Protein AF-A0A1E3PNQ8-F1 (afdb_monomer_lite)

pLDDT: mean 92.6, std 6.53, range [61.69, 98.62]

Radius of gyration: 17.76 Å; chains: 1; bounding box: 34×23×54 Å

Foldseek 3Di:
DDVVVQVVQWAFDDWPDADPVQQKTWTWTDGPRDIDIDIDGDDDDDPVDVVCVVCCVPPQWPDKDWPDDDDPDTDIDTDGDADPPPRD

Secondary structure (DSSP, 8-state):
--HHHHHHT-EEEEEEEEETTTTEEEEEEEETTEEEEEEEEPPPP--S-HHHHHHIIIIIEEEEEEEEEETTEEEEEEEEP-BTTTB-

Structure (mmCIF, N/CA/C/O backbone):
data_AF-A0A1E3PNQ8-F1
#
_entry.id   AF-A0A1E3PNQ8-F1
#
loop_
_atom_site.group_PDB
_atom_site.id
_atom_site.type_symbol
_atom_site.label_atom_id
_atom_site.label_alt_id
_atom_site.label_comp_id
_atom_site.label_asym_id
_atom_site.label_entity_id
_atom_site.label_seq_id
_atom_site.pdbx_PDB_ins_code
_atom_site.Cartn_x
_atom_site.Cartn_y
_atom_site.Cartn_z
_atom_site.occupancy
_atom_site.B_iso_or_equiv
_atom_site.auth_seq_id
_atom_site.auth_comp_id
_atom_site.auth_asym_id
_atom_site.auth_atom_id
_atom_site.pdbx_PDB_model_num
ATOM 1 N N . MET A 1 1 ? 5.450 -9.966 25.482 1.00 61.69 1 MET A N 1
ATOM 2 C CA . MET A 1 1 ? 4.558 -9.131 24.669 1.00 61.69 1 MET A CA 1
ATOM 3 C C . MET A 1 1 ? 5.403 -7.991 24.160 1.00 61.69 1 MET A C 1
ATOM 5 O O . MET A 1 1 ? 5.903 -7.214 24.972 1.00 61.69 1 MET A O 1
ATOM 9 N N . THR A 1 2 ? 5.725 -8.024 22.874 1.00 83.19 2 THR A N 1
ATOM 10 C CA . THR A 1 2 ? 6.541 -7.000 22.218 1.00 83.19 2 THR A CA 1
ATOM 11 C C . THR A 1 2 ? 5.633 -6.005 21.493 1.00 83.19 2 THR A C 1
ATOM 13 O O . THR A 1 2 ? 4.433 -6.235 21.369 1.00 83.19 2 THR A O 1
ATOM 16 N N . ARG A 1 3 ? 6.180 -4.880 21.021 1.00 86.06 3 ARG A N 1
ATOM 17 C CA . ARG A 1 3 ? 5.380 -3.882 20.286 1.00 86.06 3 ARG A CA 1
ATOM 18 C C . ARG A 1 3 ? 4.866 -4.424 18.950 1.00 86.06 3 ARG A C 1
ATOM 20 O O . ARG A 1 3 ? 3.855 -3.961 18.441 1.00 86.06 3 ARG A O 1
ATOM 27 N N . GLU A 1 4 ? 5.563 -5.401 18.388 1.00 89.88 4 GLU A N 1
ATOM 28 C CA . GLU A 1 4 ? 5.184 -6.101 17.166 1.00 89.88 4 GLU A CA 1
ATOM 29 C C . GLU A 1 4 ? 3.945 -6.981 17.382 1.00 89.88 4 GLU A C 1
ATOM 31 O O . GLU A 1 4 ? 3.11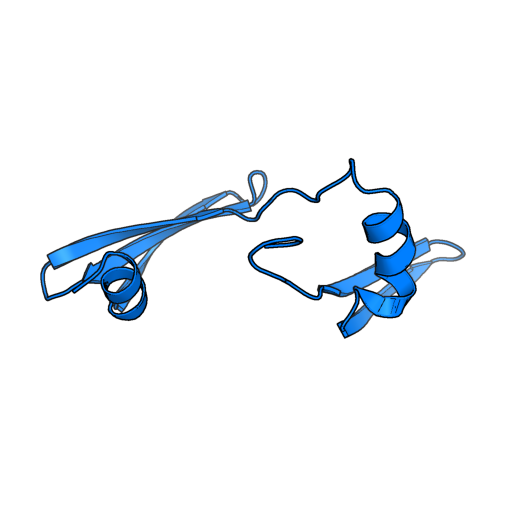7 -7.093 16.476 1.00 89.88 4 GLU A O 1
ATOM 36 N N . ASP A 1 5 ? 3.786 -7.560 18.579 1.00 91.50 5 ASP A N 1
ATOM 37 C CA . ASP A 1 5 ? 2.585 -8.320 18.948 1.00 91.50 5 ASP A CA 1
ATOM 38 C C . ASP A 1 5 ? 1.350 -7.397 18.982 1.00 91.50 5 ASP A C 1
ATOM 40 O O . ASP A 1 5 ? 0.308 -7.741 18.426 1.00 91.50 5 ASP A O 1
ATOM 44 N N . ASP A 1 6 ? 1.487 -6.182 19.530 1.00 91.88 6 ASP A N 1
ATOM 45 C CA . ASP A 1 6 ? 0.398 -5.195 19.616 1.00 91.88 6 ASP A CA 1
ATOM 46 C C . ASP A 1 6 ? -0.165 -4.814 18.231 1.00 91.88 6 ASP A C 1
ATOM 48 O O . ASP A 1 6 ? -1.371 -4.619 18.076 1.00 91.88 6 ASP A O 1
ATOM 52 N N . ILE A 1 7 ? 0.691 -4.737 17.202 1.00 94.00 7 ILE A N 1
ATOM 53 C CA . ILE A 1 7 ? 0.271 -4.449 15.819 1.00 94.00 7 ILE A CA 1
ATOM 54 C C . ILE A 1 7 ? -0.599 -5.585 15.268 1.00 94.00 7 ILE A C 1
ATOM 56 O O . ILE A 1 7 ? -1.582 -5.323 14.574 1.00 94.00 7 ILE A O 1
ATOM 60 N N . ARG A 1 8 ? -0.257 -6.842 15.577 1.00 94.81 8 ARG A N 1
ATOM 61 C CA . ARG A 1 8 ? -1.012 -8.026 15.129 1.00 94.81 8 ARG A CA 1
ATOM 62 C C . ARG A 1 8 ? -2.345 -8.178 15.859 1.00 94.81 8 ARG A C 1
ATOM 64 O O . ARG A 1 8 ? -3.286 -8.716 15.282 1.00 94.81 8 ARG A O 1
ATOM 71 N N . ASP A 1 9 ? -2.422 -7.669 17.084 1.00 96.19 9 ASP A N 1
ATOM 72 C CA . ASP A 1 9 ? -3.625 -7.681 17.918 1.00 96.19 9 ASP A CA 1
ATOM 73 C C . ASP A 1 9 ? -4.565 -6.485 17.658 1.00 96.19 9 ASP A C 1
ATOM 75 O O . ASP A 1 9 ? -5.639 -6.401 18.261 1.00 96.19 9 ASP A O 1
ATOM 79 N N . PHE A 1 10 ? -4.197 -5.551 16.771 1.00 97.62 10 PHE A N 1
ATOM 80 C CA . PHE A 1 10 ? -5.017 -4.384 16.449 1.00 97.62 10 PHE A CA 1
ATOM 81 C C . PHE A 1 10 ? -6.326 -4.777 15.749 1.00 97.62 10 PHE A C 1
ATOM 83 O O . PHE A 1 10 ? -6.344 -5.245 14.610 1.00 97.62 10 PHE A O 1
ATOM 90 N N . VAL A 1 11 ? -7.454 -4.502 16.407 1.00 98.00 11 VAL A N 1
ATOM 91 C CA . VAL A 1 11 ? -8.799 -4.693 15.853 1.00 98.00 11 VAL A CA 1
ATOM 92 C C . VAL A 1 11 ? -9.313 -3.371 15.294 1.00 98.00 11 VAL A C 1
ATOM 94 O O . VAL A 1 11 ? -9.672 -2.463 16.045 1.00 98.00 11 VAL A O 1
ATOM 97 N N . PHE A 1 12 ? -9.369 -3.265 13.967 1.00 98.25 12 PHE A N 1
ATOM 98 C CA . PHE A 1 12 ? -9.879 -2.090 13.257 1.00 98.25 12 PHE A CA 1
ATOM 99 C C . PHE A 1 12 ? -11.342 -1.770 13.613 1.00 98.25 12 PHE A C 1
ATOM 101 O O . PHE A 1 12 ? -12.188 -2.660 13.677 1.00 98.25 12 PHE A O 1
ATOM 108 N N . GLN A 1 13 ? -11.650 -0.479 13.772 1.00 98.44 13 GLN A N 1
ATOM 109 C CA . GLN A 1 13 ? -13.013 0.025 13.961 1.00 98.44 13 GLN A CA 1
ATOM 110 C C . GLN A 1 13 ? -13.451 0.982 12.848 1.00 98.44 13 GLN A C 1
ATOM 112 O O . GLN A 1 13 ? -14.519 0.797 12.266 1.00 98.44 13 GLN A O 1
ATOM 117 N N . ARG A 1 14 ? -12.670 2.036 12.572 1.00 98.31 14 ARG A N 1
ATOM 118 C CA . ARG A 1 14 ? -12.994 3.025 11.527 1.00 98.31 14 ARG A CA 1
ATOM 119 C C . ARG A 1 14 ? -11.774 3.808 11.058 1.00 98.31 14 ARG A C 1
ATOM 121 O O . ARG A 1 14 ? -10.786 3.931 11.776 1.00 98.31 14 ARG A O 1
ATOM 128 N N . VAL A 1 15 ? -11.880 4.407 9.875 1.00 98.25 15 VAL A N 1
ATOM 129 C CA . VAL A 1 15 ? -10.904 5.385 9.374 1.00 98.25 15 VAL A CA 1
ATOM 130 C C . VAL A 1 15 ? -11.143 6.730 10.064 1.00 98.25 15 VAL A C 1
ATOM 132 O O . VAL A 1 15 ? -12.281 7.193 10.154 1.00 98.25 15 VAL A O 1
ATOM 135 N N . LEU A 1 16 ? -10.075 7.346 10.568 1.00 98.38 16 LEU A N 1
ATOM 136 C CA . LEU A 1 16 ? -10.093 8.693 11.145 1.00 98.38 16 LEU A CA 1
ATOM 137 C C . LEU A 1 16 ? -9.779 9.764 10.099 1.00 98.38 16 LEU A C 1
ATOM 139 O O . LEU A 1 16 ? -10.334 10.857 10.154 1.00 98.38 16 LEU A O 1
ATOM 143 N N . GLY A 1 17 ? -8.917 9.438 9.138 1.00 97.50 17 GLY A N 1
ATOM 144 C CA . GLY A 1 17 ? -8.566 10.310 8.028 1.00 97.50 17 GLY A CA 1
ATOM 145 C C . GLY A 1 17 ? -7.681 9.591 7.019 1.00 97.50 17 GLY A C 1
ATOM 146 O O . GLY A 1 17 ? -7.021 8.605 7.345 1.00 97.50 17 GLY A O 1
ATOM 147 N N . SER A 1 18 ? -7.681 10.091 5.791 1.00 96.38 18 SER A N 1
ATOM 148 C CA . SER A 1 18 ? -6.808 9.627 4.718 1.00 96.38 18 SER A CA 1
ATOM 149 C C . SER A 1 18 ? -6.391 10.814 3.868 1.00 96.38 18 SER A C 1
ATOM 151 O O . SER A 1 18 ? -7.235 11.646 3.532 1.00 96.38 18 SER A O 1
ATOM 153 N N . ASP A 1 19 ? -5.130 10.848 3.474 1.00 95.75 19 ASP A N 1
ATOM 154 C CA . ASP A 1 19 ? -4.607 11.825 2.533 1.00 95.75 19 ASP A CA 1
ATOM 155 C C . ASP A 1 19 ? -3.970 11.087 1.352 1.00 95.75 19 ASP A C 1
ATOM 157 O O . ASP A 1 19 ? -2.943 10.419 1.467 1.00 95.75 19 ASP A O 1
ATOM 161 N N . SER A 1 20 ? -4.618 11.194 0.193 1.00 92.19 20 SER A N 1
ATOM 162 C CA . SER A 1 20 ? -4.166 10.571 -1.049 1.00 92.19 20 SER A CA 1
ATOM 163 C C . SER A 1 20 ? -2.889 11.193 -1.613 1.00 92.19 20 SER A C 1
ATOM 165 O O . SER A 1 20 ? -2.190 10.523 -2.370 1.00 92.19 20 SER A O 1
ATOM 167 N N . GLN A 1 21 ? -2.599 12.462 -1.296 1.00 92.62 21 GLN A N 1
ATOM 168 C CA . GLN A 1 21 ? -1.399 13.143 -1.789 1.00 92.62 21 GLN A CA 1
ATOM 169 C C . GLN A 1 21 ? -0.163 12.643 -1.044 1.00 92.62 21 GLN A C 1
ATOM 171 O O . GLN A 1 21 ? 0.818 12.261 -1.678 1.00 92.62 21 GLN A O 1
ATOM 176 N N . THR A 1 22 ? -0.241 12.586 0.288 1.00 92.81 22 THR A N 1
ATOM 177 C CA . THR A 1 22 ? 0.839 12.068 1.147 1.00 92.81 22 THR A CA 1
ATOM 178 C C . THR A 1 22 ? 0.846 10.543 1.256 1.00 92.81 22 THR A C 1
ATOM 180 O O . THR A 1 22 ? 1.838 9.969 1.685 1.00 92.81 22 THR A O 1
ATOM 183 N N . LYS A 1 23 ? -0.207 9.867 0.773 1.00 95.94 23 LYS A N 1
ATOM 184 C CA . LYS A 1 23 ? -0.377 8.403 0.823 1.00 95.94 23 LYS A CA 1
ATOM 185 C C . LYS A 1 23 ? -0.402 7.874 2.262 1.00 95.94 23 LYS A C 1
ATOM 187 O O . LYS A 1 23 ? 0.151 6.809 2.548 1.00 95.94 23 LYS A O 1
ATOM 192 N N . THR A 1 24 ? -1.102 8.601 3.130 1.00 97.19 24 THR A N 1
ATOM 193 C CA . THR A 1 24 ? -1.222 8.306 4.562 1.00 97.19 24 THR A CA 1
ATOM 194 C C . THR A 1 24 ? -2.668 7.989 4.936 1.00 97.19 24 THR A C 1
ATOM 196 O O . THR A 1 24 ? -3.612 8.591 4.417 1.00 97.19 24 THR A O 1
ATOM 199 N N . ILE A 1 25 ? -2.862 7.058 5.871 1.00 98.06 25 ILE A N 1
ATOM 200 C CA . ILE A 1 25 ? -4.159 6.739 6.477 1.00 98.06 25 ILE A CA 1
ATOM 201 C C . ILE A 1 25 ? -4.021 6.598 7.996 1.00 98.06 25 ILE A C 1
ATOM 203 O O . ILE A 1 25 ? -3.076 5.990 8.491 1.00 98.06 25 ILE A O 1
ATOM 207 N N . ALA A 1 26 ? -4.976 7.156 8.738 1.00 98.25 26 ALA A N 1
ATOM 208 C CA . ALA A 1 26 ? -5.088 7.011 10.185 1.00 98.25 26 ALA A CA 1
ATOM 209 C C . ALA A 1 26 ? -6.329 6.182 10.534 1.00 98.25 26 ALA A C 1
ATOM 211 O O . ALA A 1 26 ? -7.442 6.479 10.087 1.00 98.25 26 ALA A O 1
ATOM 212 N N . LEU A 1 27 ? -6.143 5.149 11.350 1.00 98.50 27 LEU A N 1
ATOM 213 C CA . LEU A 1 27 ? -7.150 4.163 11.727 1.00 98.50 27 LEU A CA 1
ATOM 214 C C . LEU A 1 27 ? -7.394 4.214 13.236 1.00 98.50 27 LEU A C 1
ATOM 216 O O . LEU A 1 27 ? -6.445 4.261 14.012 1.00 98.50 27 LEU A O 1
ATOM 220 N N . LEU A 1 28 ? -8.659 4.150 13.649 1.00 98.62 28 LEU A N 1
ATOM 221 C CA . LEU A 1 28 ? -9.051 3.863 15.027 1.00 98.62 28 LEU A CA 1
ATOM 222 C C . LEU A 1 28 ? -9.301 2.365 15.173 1.00 98.62 28 LEU A C 1
ATOM 224 O O . LEU A 1 28 ? -9.953 1.754 14.319 1.00 98.62 28 LEU A O 1
ATOM 228 N N . GLY A 1 29 ? -8.832 1.799 16.276 1.00 98.25 29 GLY A N 1
ATOM 229 C CA . GLY A 1 29 ? -9.066 0.413 16.633 1.00 98.25 29 GLY A CA 1
ATOM 230 C C . GLY A 1 29 ? -8.920 0.157 18.124 1.00 98.25 29 GLY A C 1
ATOM 231 O O . GLY A 1 29 ? -8.905 1.081 18.938 1.00 98.25 29 GLY A O 1
ATOM 232 N N . ILE A 1 30 ? -8.825 -1.122 18.467 1.00 98.12 30 ILE A N 1
ATOM 233 C CA . ILE A 1 30 ? -8.678 -1.608 19.836 1.00 98.12 30 ILE A CA 1
ATOM 234 C C . ILE A 1 30 ? -7.484 -2.556 19.907 1.00 98.12 30 ILE A C 1
ATOM 236 O O . ILE A 1 30 ? -7.382 -3.465 19.088 1.00 98.12 30 ILE A O 1
ATOM 240 N N . ILE A 1 31 ? -6.633 -2.389 20.917 1.00 97.69 31 ILE A N 1
ATOM 241 C CA . ILE A 1 31 ? -5.612 -3.367 21.315 1.00 97.69 31 ILE A CA 1
ATOM 242 C C . ILE A 1 31 ? -5.860 -3.701 22.790 1.00 97.69 31 ILE A C 1
ATOM 244 O O . ILE A 1 31 ? -6.000 -2.804 23.623 1.00 97.69 31 ILE A O 1
ATOM 248 N N . HIS A 1 32 ? -6.003 -4.991 23.110 1.00 95.25 32 HIS A N 1
ATOM 249 C CA . HIS A 1 32 ? -6.270 -5.505 24.470 1.00 95.25 32 HIS A CA 1
ATOM 250 C C . HIS A 1 32 ? -7.396 -4.769 25.225 1.00 95.25 32 HIS A C 1
ATOM 252 O O . HIS A 1 32 ? -7.301 -4.492 26.421 1.00 95.25 32 HIS A O 1
ATOM 258 N N . GLY A 1 33 ? -8.478 -4.433 24.516 1.00 94.88 33 GLY A N 1
ATOM 259 C CA . GLY A 1 33 ? -9.654 -3.767 25.087 1.00 94.88 33 GLY A CA 1
ATOM 260 C C . GLY A 1 33 ? -9.515 -2.255 25.301 1.00 94.88 33 GLY A C 1
ATOM 261 O O . GLY A 1 33 ? -10.419 -1.653 25.877 1.00 94.88 33 GLY A O 1
ATOM 262 N N . LYS A 1 34 ? -8.423 -1.629 24.843 1.00 97.12 34 LYS A N 1
ATOM 263 C CA . LYS A 1 34 ? -8.205 -0.175 24.894 1.00 97.12 34 LYS A CA 1
ATOM 264 C C . LYS A 1 34 ? -8.167 0.435 23.498 1.00 97.12 34 LYS A C 1
ATOM 266 O O . LYS A 1 34 ? -7.677 -0.199 22.569 1.00 97.12 34 LYS A O 1
ATOM 271 N N . GLU A 1 35 ? -8.649 1.670 23.371 1.00 97.88 35 GLU A N 1
ATOM 272 C CA . GLU A 1 35 ? -8.559 2.435 22.123 1.00 97.88 35 GLU A CA 1
ATOM 273 C C . GLU A 1 35 ? -7.108 2.650 21.696 1.00 97.88 35 GLU A C 1
ATOM 275 O O . GLU A 1 35 ? -6.240 2.982 22.506 1.00 97.88 35 GLU A O 1
ATOM 280 N N . ALA A 1 36 ? -6.869 2.463 20.403 1.00 97.94 36 ALA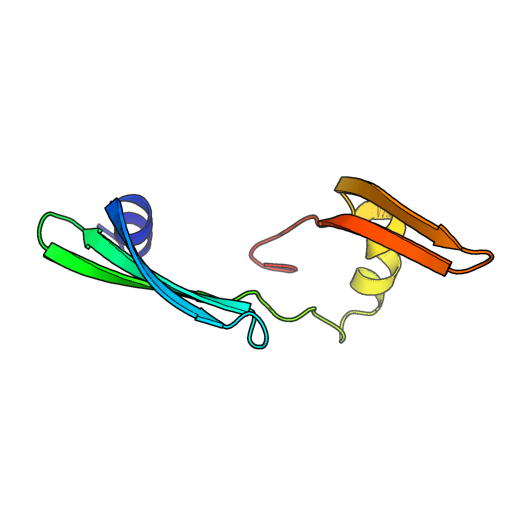 A N 1
ATOM 281 C CA . ALA A 1 36 ? -5.577 2.612 19.761 1.00 97.94 36 ALA A CA 1
ATOM 282 C C . ALA A 1 36 ? -5.740 3.321 18.414 1.00 97.94 36 ALA A C 1
ATOM 284 O O . ALA A 1 36 ? -6.738 3.140 17.713 1.00 97.94 36 ALA A O 1
ATOM 285 N N . ILE A 1 37 ? -4.733 4.109 18.041 1.00 98.00 37 ILE A N 1
ATOM 286 C CA . ILE A 1 37 ? -4.647 4.743 16.725 1.00 98.00 37 ILE A CA 1
ATOM 287 C C . ILE A 1 37 ? -3.453 4.145 15.989 1.00 98.00 37 ILE A C 1
ATOM 289 O O . ILE A 1 37 ? -2.350 4.110 16.531 1.00 98.00 37 ILE A O 1
ATOM 293 N N . MET A 1 38 ? -3.679 3.702 14.755 1.00 97.50 38 MET A N 1
ATOM 294 C CA . MET A 1 38 ? -2.637 3.219 13.852 1.00 97.50 38 MET A CA 1
ATOM 295 C C . MET A 1 38 ? -2.549 4.149 12.644 1.00 97.50 38 MET A C 1
ATOM 297 O O . MET A 1 38 ? -3.534 4.333 11.930 1.00 97.50 38 MET A O 1
ATOM 301 N N . SER A 1 39 ? -1.370 4.721 12.419 1.00 97.19 39 SER A N 1
ATOM 302 C CA . SER A 1 39 ? -1.074 5.534 11.238 1.00 97.19 39 SER A CA 1
ATOM 303 C C . SER A 1 39 ? -0.198 4.731 10.284 1.00 97.19 39 SER A C 1
ATOM 305 O O . SER A 1 39 ? 0.840 4.221 10.696 1.00 97.19 39 SER A O 1
ATOM 307 N N . LEU A 1 40 ? -0.618 4.620 9.025 1.00 96.56 40 LEU A N 1
ATOM 308 C CA . LEU A 1 40 ? 0.109 3.931 7.961 1.00 96.56 40 LEU A CA 1
ATOM 309 C C . LEU A 1 40 ? 0.470 4.941 6.873 1.00 96.56 40 LEU A C 1
ATOM 311 O O . LEU A 1 40 ? -0.382 5.724 6.453 1.00 96.56 40 LEU A O 1
ATOM 315 N N . GLU A 1 41 ? 1.707 4.890 6.399 1.00 96.06 41 GLU A N 1
ATOM 316 C CA . GLU A 1 41 ? 2.234 5.739 5.331 1.00 96.06 41 GLU A CA 1
ATOM 317 C C . GLU A 1 41 ? 2.993 4.864 4.337 1.00 96.06 41 GLU A C 1
ATOM 319 O O . GLU A 1 41 ? 3.695 3.930 4.727 1.00 96.06 41 GLU A O 1
ATOM 324 N N . ARG A 1 42 ? 2.826 5.134 3.041 1.00 93.12 42 ARG A N 1
ATOM 325 C CA . ARG A 1 42 ? 3.556 4.394 2.012 1.00 93.12 42 ARG A CA 1
ATOM 326 C C . ARG A 1 42 ? 5.003 4.877 1.954 1.00 93.12 42 ARG A C 1
ATOM 328 O O . ARG A 1 42 ? 5.235 6.063 1.736 1.00 93.12 42 ARG A O 1
ATOM 335 N N . ALA A 1 43 ? 5.950 3.948 2.048 1.00 91.25 43 ALA A N 1
ATOM 336 C CA . ALA A 1 43 ? 7.365 4.250 1.885 1.00 91.25 43 ALA A CA 1
ATOM 337 C C . ALA A 1 43 ? 7.654 4.920 0.527 1.00 91.25 43 ALA A C 1
ATOM 339 O O . ALA A 1 43 ? 7.030 4.617 -0.501 1.00 91.25 43 ALA A O 1
ATOM 340 N N . ALA A 1 44 ? 8.598 5.861 0.536 1.00 89.50 44 ALA A N 1
ATOM 341 C CA . ALA A 1 44 ? 9.148 6.428 -0.686 1.00 89.50 44 ALA A CA 1
ATOM 342 C C . ALA A 1 44 ? 10.005 5.378 -1.411 1.00 89.50 44 ALA A C 1
ATOM 344 O O . ALA A 1 44 ? 10.577 4.494 -0.781 1.00 89.50 44 ALA A O 1
ATOM 345 N N . PHE A 1 45 ? 10.113 5.488 -2.736 1.00 87.44 45 PHE A N 1
ATOM 346 C CA . PHE A 1 45 ? 11.023 4.632 -3.494 1.00 87.44 45 PHE A CA 1
ATOM 347 C C . PHE A 1 45 ? 12.478 4.944 -3.135 1.00 87.44 45 PHE A C 1
ATOM 349 O O . PHE A 1 45 ? 12.868 6.113 -3.116 1.00 87.44 45 PHE A O 1
ATOM 356 N N . THR A 1 46 ? 13.284 3.904 -2.928 1.00 85.44 46 THR A N 1
ATOM 357 C CA . THR A 1 46 ? 14.742 4.027 -2.863 1.00 85.44 46 THR A CA 1
ATOM 358 C C . THR A 1 46 ? 15.269 4.355 -4.258 1.00 85.44 46 THR A C 1
ATOM 360 O O . THR A 1 46 ? 15.140 3.549 -5.177 1.00 85.44 46 THR A O 1
ATOM 363 N N . ILE A 1 47 ? 15.827 5.555 -4.431 1.00 86.56 47 ILE A N 1
ATOM 364 C CA . ILE A 1 47 ? 16.326 6.045 -5.730 1.00 86.56 47 ILE A CA 1
ATOM 365 C C . ILE A 1 47 ? 17.853 6.069 -5.833 1.00 86.56 47 ILE A C 1
ATOM 367 O O . ILE A 1 47 ? 18.385 6.243 -6.926 1.00 86.56 47 ILE A O 1
ATOM 371 N N . ASP A 1 48 ? 18.546 5.881 -4.711 1.00 88.06 48 ASP A N 1
ATOM 372 C CA . ASP A 1 48 ? 20.008 5.953 -4.640 1.00 88.06 48 ASP A CA 1
ATOM 373 C C . ASP A 1 48 ? 20.687 4.594 -4.915 1.00 88.06 48 ASP A C 1
ATOM 375 O O . ASP A 1 48 ? 21.912 4.512 -4.962 1.00 88.06 48 ASP A O 1
ATOM 379 N N . ASP A 1 49 ? 19.899 3.533 -5.126 1.00 87.31 49 ASP A N 1
ATOM 380 C CA . ASP A 1 49 ? 20.364 2.193 -5.494 1.00 87.31 49 ASP A CA 1
ATOM 381 C C . ASP A 1 49 ? 20.075 1.924 -6.980 1.00 87.31 49 ASP A C 1
ATOM 383 O O . ASP A 1 49 ? 18.970 1.549 -7.383 1.00 87.31 49 ASP A O 1
ATOM 387 N N . GLU A 1 50 ? 21.082 2.159 -7.821 1.00 89.69 50 GLU A N 1
ATOM 388 C CA . GLU A 1 50 ? 20.960 2.010 -9.273 1.00 89.69 50 GLU A CA 1
ATOM 389 C C . GLU A 1 50 ? 20.689 0.554 -9.697 1.00 89.69 50 GLU A C 1
ATOM 391 O O . GLU A 1 50 ? 19.977 0.318 -10.677 1.00 89.69 50 GLU A O 1
ATOM 396 N N . ASP A 1 51 ? 21.225 -0.426 -8.967 1.00 88.19 51 ASP A N 1
ATOM 397 C CA . ASP A 1 51 ? 21.055 -1.845 -9.286 1.00 88.19 51 ASP A CA 1
ATOM 398 C C . ASP A 1 51 ? 19.631 -2.314 -8.952 1.00 88.19 51 ASP A C 1
ATOM 400 O O . ASP A 1 51 ? 19.000 -3.028 -9.745 1.00 88.19 51 ASP A O 1
ATOM 404 N N . LEU A 1 52 ? 19.066 -1.830 -7.842 1.00 83.94 52 LEU A N 1
ATOM 405 C CA . LEU A 1 52 ? 17.651 -2.014 -7.521 1.00 83.94 52 LEU A CA 1
ATOM 406 C C . LEU A 1 52 ? 16.756 -1.414 -8.616 1.00 83.94 52 LEU A C 1
ATOM 408 O O . LEU A 1 52 ? 15.858 -2.089 -9.124 1.00 83.94 52 LEU A O 1
ATOM 412 N N . LEU A 1 53 ? 17.028 -0.179 -9.047 1.00 88.19 53 LEU A N 1
ATOM 413 C CA . LEU A 1 53 ? 16.240 0.477 -10.096 1.00 88.19 53 LEU A CA 1
ATOM 414 C C . LEU A 1 53 ? 16.315 -0.262 -11.440 1.00 88.19 53 LEU A C 1
ATOM 416 O O . LEU A 1 53 ? 15.298 -0.396 -12.125 1.00 88.19 53 LEU A O 1
ATOM 420 N N . LYS A 1 54 ? 17.492 -0.779 -11.816 1.00 90.56 54 LYS A N 1
ATOM 421 C CA . LYS A 1 54 ? 17.676 -1.577 -13.042 1.00 90.56 54 LYS A CA 1
ATOM 422 C C . LYS A 1 54 ? 16.958 -2.920 -12.987 1.00 90.56 54 LYS A C 1
ATOM 424 O O . LYS A 1 54 ? 16.482 -3.390 -14.019 1.00 90.56 54 LYS A O 1
ATOM 429 N N . SER A 1 55 ? 16.894 -3.544 -11.813 1.00 89.19 55 SER A N 1
ATOM 430 C CA . SER A 1 55 ? 16.250 -4.849 -11.633 1.00 89.19 55 SER A CA 1
ATOM 431 C C . SER A 1 55 ? 14.732 -4.762 -11.460 1.00 89.19 55 SER A C 1
ATOM 433 O O . SER A 1 55 ? 14.039 -5.756 -11.685 1.00 89.19 55 SER A O 1
ATOM 435 N N . LEU A 1 56 ? 14.186 -3.586 -11.127 1.00 88.12 56 LEU A N 1
ATOM 436 C CA . LEU A 1 56 ? 12.753 -3.396 -10.900 1.00 88.12 56 LEU A CA 1
ATOM 437 C C . LEU A 1 56 ? 11.872 -3.925 -12.054 1.00 88.12 56 LEU A C 1
ATOM 439 O O . LEU A 1 56 ? 10.944 -4.681 -11.764 1.00 88.12 56 LEU A O 1
ATOM 443 N N . PRO A 1 57 ? 12.145 -3.638 -13.347 1.00 89.62 57 PRO A N 1
ATOM 444 C CA . PRO A 1 57 ? 11.296 -4.114 -14.440 1.00 89.62 57 PRO A CA 1
ATOM 445 C C . PRO A 1 57 ? 11.355 -5.630 -14.674 1.00 89.62 57 PRO A C 1
ATOM 447 O O . PRO A 1 57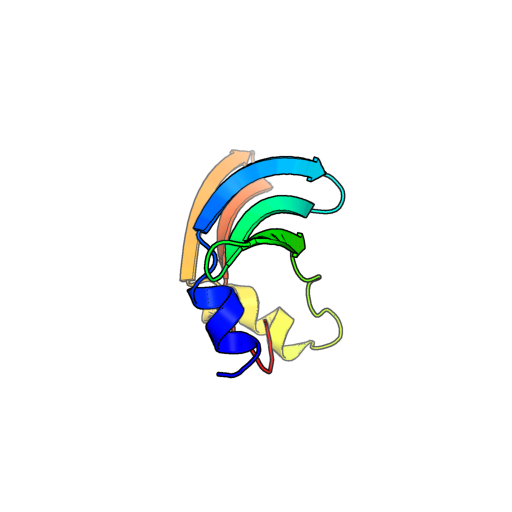 ? 10.383 -6.198 -15.164 1.00 89.62 57 PRO A O 1
ATOM 450 N N . THR A 1 58 ? 12.483 -6.283 -14.373 1.00 87.81 58 THR A N 1
ATOM 451 C CA . THR A 1 58 ? 12.710 -7.704 -14.697 1.00 87.81 58 THR A CA 1
ATOM 452 C C . THR A 1 58 ? 12.490 -8.645 -13.517 1.00 87.81 58 THR A C 1
ATOM 454 O O . THR A 1 58 ? 12.117 -9.798 -13.724 1.00 87.81 58 THR A O 1
ATOM 457 N N . HIS A 1 59 ? 12.736 -8.177 -12.294 1.00 86.44 59 HIS A N 1
ATOM 458 C CA . HIS A 1 59 ? 12.708 -8.992 -11.076 1.00 86.44 59 HIS A CA 1
ATOM 459 C C . HIS A 1 59 ? 11.920 -8.352 -9.933 1.00 86.44 59 HIS A C 1
ATOM 461 O O . HIS A 1 59 ? 11.461 -9.066 -9.046 1.00 86.44 59 HIS A O 1
ATOM 467 N N . GLY A 1 60 ? 11.746 -7.030 -9.944 1.00 88.00 60 GLY A N 1
ATOM 468 C CA . GLY A 1 60 ? 11.031 -6.326 -8.882 1.00 88.00 60 GLY A CA 1
ATOM 469 C C . GLY A 1 60 ? 9.513 -6.276 -9.061 1.00 88.00 60 GLY A C 1
ATOM 470 O O . GLY A 1 60 ? 8.819 -5.983 -8.094 1.00 88.00 60 GLY A O 1
ATOM 471 N N . LEU A 1 61 ? 8.975 -6.571 -10.248 1.00 92.06 61 LEU A N 1
ATOM 472 C CA . LEU A 1 61 ? 7.531 -6.630 -10.504 1.00 92.06 61 LEU A CA 1
ATOM 473 C C . LEU A 1 61 ? 7.034 -8.079 -10.466 1.00 92.06 61 LEU A C 1
ATOM 475 O O . LEU A 1 61 ? 7.421 -8.897 -11.296 1.00 92.06 61 LEU A O 1
ATOM 479 N N . LEU A 1 62 ? 6.148 -8.382 -9.516 1.00 92.44 62 LEU A N 1
ATOM 480 C CA . LEU A 1 62 ? 5.510 -9.696 -9.382 1.00 92.44 62 LEU A CA 1
ATOM 481 C C . LEU A 1 62 ? 4.346 -9.863 -10.356 1.00 92.44 62 LEU A C 1
ATOM 483 O O . LEU A 1 62 ? 4.216 -10.881 -11.029 1.00 92.44 62 LEU A O 1
ATOM 487 N 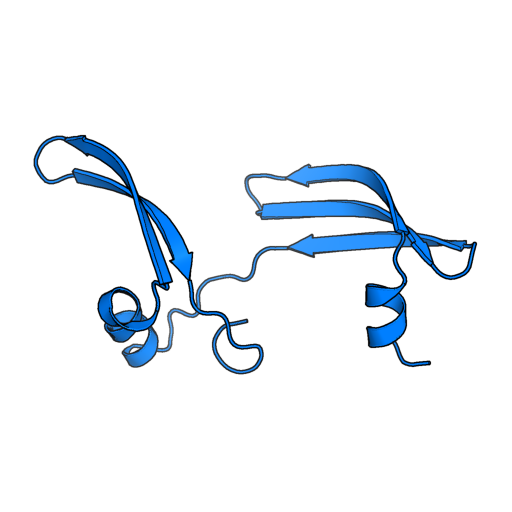N . GLU A 1 63 ? 3.496 -8.844 -10.427 1.00 93.12 63 GLU A N 1
ATOM 488 C CA . GLU A 1 63 ? 2.320 -8.820 -11.286 1.00 93.12 63 GLU A CA 1
ATOM 489 C C . GLU A 1 63 ? 2.205 -7.445 -11.924 1.00 93.12 63 GLU A C 1
ATOM 491 O O . GLU A 1 63 ? 2.457 -6.429 -11.274 1.00 93.12 63 GLU A O 1
ATOM 496 N N . VAL A 1 64 ? 1.800 -7.408 -13.192 1.00 94.75 64 VAL A N 1
ATOM 497 C CA . VAL A 1 64 ? 1.540 -6.169 -13.923 1.00 94.75 64 VAL A CA 1
ATOM 498 C C . VAL A 1 64 ? 0.258 -6.341 -14.718 1.00 94.75 64 VAL A C 1
ATOM 500 O O . VAL A 1 64 ? 0.101 -7.296 -15.478 1.00 94.75 64 VAL A O 1
ATOM 503 N N . LYS A 1 65 ? -0.659 -5.392 -14.559 1.00 96.50 65 LYS A N 1
ATOM 504 C CA . LYS A 1 65 ? -1.897 -5.307 -15.322 1.00 96.50 65 LYS A CA 1
ATOM 505 C C . LYS A 1 65 ? -1.976 -3.950 -16.005 1.00 96.50 65 LYS A C 1
ATOM 507 O O . LYS A 1 65 ? -1.918 -2.909 -15.349 1.00 96.50 65 LYS A O 1
ATOM 512 N N . ASN A 1 66 ? -2.158 -3.972 -17.321 1.00 97.25 66 ASN A N 1
ATOM 513 C CA . ASN A 1 66 ? -2.406 -2.760 -18.086 1.00 97.25 66 ASN A CA 1
ATOM 514 C C . ASN A 1 66 ? -3.794 -2.186 -17.766 1.00 97.25 66 ASN A C 1
ATOM 516 O O . ASN A 1 66 ? -4.772 -2.926 -17.635 1.00 97.25 66 ASN A O 1
ATOM 520 N N . ILE A 1 67 ? -3.844 -0.867 -17.599 1.00 98.00 67 ILE A N 1
ATOM 521 C CA . ILE A 1 67 ? -5.078 -0.104 -17.405 1.00 98.00 67 ILE A CA 1
ATOM 522 C C . ILE A 1 67 ? -5.504 0.496 -18.741 1.00 98.00 67 ILE A C 1
ATOM 524 O O . ILE A 1 67 ? -6.664 0.365 -19.122 1.00 98.00 67 ILE A O 1
ATOM 528 N N . ASP A 1 68 ? -4.563 1.156 -19.419 1.00 98.19 68 ASP A N 1
ATOM 529 C CA . ASP A 1 68 ? -4.786 1.809 -20.704 1.00 98.19 68 ASP A CA 1
ATOM 530 C C . ASP A 1 68 ? -3.460 1.972 -21.470 1.00 98.19 68 ASP A C 1
ATOM 532 O O . ASP A 1 68 ? -2.363 1.884 -20.895 1.00 98.19 68 ASP A O 1
ATOM 536 N N . SER A 1 69 ? -3.557 2.227 -22.772 1.00 97.56 69 SER A N 1
ATOM 537 C CA . SER A 1 69 ? -2.420 2.474 -23.658 1.00 97.56 69 SER A CA 1
ATOM 538 C C . SER A 1 69 ? -2.803 3.390 -24.816 1.00 97.56 69 SER A C 1
ATOM 540 O O . SER A 1 69 ? -3.868 3.234 -25.409 1.00 97.56 69 SER A O 1
ATOM 542 N N . ASN A 1 70 ? -1.912 4.315 -25.169 1.00 97.75 70 ASN A N 1
ATOM 543 C CA . ASN A 1 70 ? -2.080 5.214 -26.305 1.00 97.75 70 ASN A CA 1
ATOM 544 C C . ASN A 1 70 ? -0.727 5.471 -26.982 1.00 97.75 70 ASN A C 1
ATOM 546 O O . ASN A 1 70 ? 0.134 6.134 -26.402 1.00 97.75 70 ASN A O 1
ATOM 550 N N . ASP A 1 71 ? -0.557 4.965 -28.206 1.00 97.69 71 ASP A N 1
ATOM 551 C CA . ASP A 1 71 ? 0.702 5.022 -28.961 1.00 97.69 71 ASP A CA 1
ATOM 552 C C . ASP A 1 71 ? 1.893 4.493 -28.132 1.00 97.69 71 ASP A C 1
ATOM 554 O O . ASP A 1 71 ? 1.899 3.319 -27.760 1.00 97.69 71 ASP A O 1
ATOM 558 N N . ILE A 1 72 ? 2.874 5.337 -27.790 1.00 96.88 72 ILE A N 1
ATOM 559 C CA . ILE A 1 72 ? 4.042 4.959 -26.973 1.00 96.88 72 ILE A CA 1
ATOM 560 C C . ILE A 1 72 ? 3.806 5.043 -25.453 1.00 96.88 72 ILE A C 1
ATOM 562 O O . ILE A 1 72 ? 4.718 4.760 -24.674 1.00 96.88 72 ILE A O 1
ATOM 566 N N . TYR A 1 73 ? 2.613 5.445 -25.007 1.00 97.69 73 TYR A N 1
ATOM 567 C CA . TYR A 1 73 ? 2.279 5.601 -23.590 1.00 97.69 73 TYR A CA 1
ATOM 568 C C . TYR A 1 73 ? 1.471 4.410 -23.075 1.00 97.69 73 TYR A C 1
ATOM 570 O O . TYR A 1 73 ? 0.526 3.958 -23.719 1.00 97.69 73 TYR A O 1
ATOM 578 N N . SER A 1 74 ? 1.796 3.934 -21.871 1.00 96.62 74 SER A N 1
ATOM 579 C CA . SER A 1 74 ? 0.986 2.938 -21.166 1.00 96.62 74 SER A CA 1
ATOM 580 C C . SER A 1 74 ? 0.892 3.253 -19.678 1.00 96.62 74 SER A C 1
ATOM 582 O O . SER A 1 74 ? 1.858 3.707 -19.062 1.00 96.62 74 SER A O 1
ATOM 584 N N . TRP A 1 75 ? -0.278 2.993 -19.099 1.00 97.94 75 TRP A N 1
ATOM 585 C CA . TRP A 1 75 ? -0.519 3.085 -17.662 1.00 97.94 75 TRP A CA 1
ATOM 586 C C . TRP A 1 75 ? -0.820 1.696 -17.123 1.00 97.94 75 TRP A C 1
ATOM 588 O O . TRP A 1 75 ? -1.656 0.971 -17.664 1.00 97.94 75 TRP A O 1
ATOM 598 N N . ASN A 1 76 ? -0.135 1.319 -16.049 1.00 95.94 76 ASN A N 1
ATOM 599 C CA . ASN A 1 76 ? -0.208 -0.022 -15.488 1.00 95.94 76 ASN A CA 1
ATOM 600 C C . ASN A 1 76 ? -0.388 0.058 -13.972 1.00 95.94 76 ASN A C 1
ATOM 602 O O . ASN A 1 76 ? 0.088 0.991 -13.325 1.00 95.94 76 ASN A O 1
ATOM 606 N N . VAL A 1 77 ? -1.046 -0.950 -13.410 1.00 96.50 77 VAL A N 1
ATOM 607 C CA . VAL A 1 77 ? -0.975 -1.263 -11.982 1.00 96.50 77 VAL A CA 1
ATOM 608 C C . VAL A 1 77 ? -0.082 -2.482 -11.820 1.00 96.50 77 VAL A C 1
ATOM 610 O O . VAL A 1 77 ? -0.163 -3.416 -12.617 1.00 96.50 77 VAL A O 1
ATOM 613 N N . GLY A 1 78 ? 0.780 -2.477 -10.811 1.00 93.75 78 GLY A N 1
ATOM 614 C CA . GLY A 1 78 ? 1.651 -3.610 -10.548 1.00 93.75 78 GLY A CA 1
ATOM 615 C C . GLY A 1 78 ? 1.947 -3.799 -9.071 1.00 93.75 78 GLY A C 1
ATOM 616 O O . GLY A 1 78 ? 1.847 -2.861 -8.276 1.00 93.75 78 GLY A O 1
ATOM 617 N N . THR A 1 79 ? 2.307 -5.031 -8.738 1.00 93.94 79 THR A N 1
ATOM 618 C CA . THR A 1 79 ? 2.742 -5.455 -7.407 1.00 93.94 79 THR A CA 1
ATOM 619 C C . THR A 1 79 ? 4.263 -5.536 -7.408 1.00 93.94 79 THR A C 1
ATOM 621 O O . THR A 1 79 ? 4.839 -6.179 -8.286 1.00 93.94 79 THR A O 1
ATOM 624 N N . ILE A 1 80 ? 4.910 -4.884 -6.442 1.00 91.75 80 ILE A N 1
ATOM 625 C CA . ILE A 1 80 ? 6.373 -4.836 -6.318 1.00 91.75 80 ILE A CA 1
ATOM 626 C C . ILE A 1 80 ? 6.822 -5.835 -5.245 1.00 91.75 80 ILE A C 1
ATOM 628 O O . ILE A 1 80 ? 6.138 -5.993 -4.235 1.00 91.75 80 ILE A O 1
ATOM 632 N N . VAL A 1 81 ? 7.951 -6.513 -5.460 1.00 90.56 81 VAL A N 1
ATOM 633 C CA . VAL A 1 81 ? 8.619 -7.335 -4.438 1.00 90.56 81 VAL A CA 1
ATOM 634 C C . VAL A 1 81 ? 9.036 -6.433 -3.278 1.00 90.56 81 VAL A C 1
ATOM 636 O O . VAL A 1 81 ? 9.749 -5.458 -3.494 1.00 90.56 81 VAL A O 1
ATOM 639 N N . GLN A 1 82 ? 8.611 -6.744 -2.057 1.00 88.31 82 GLN A N 1
ATOM 640 C CA . GLN A 1 82 ? 8.976 -5.986 -0.858 1.00 88.31 82 GLN A CA 1
ATOM 641 C C . GLN A 1 82 ? 9.881 -6.832 0.037 1.00 88.31 82 GLN A C 1
ATOM 643 O O . GLN A 1 82 ? 9.682 -8.043 0.156 1.00 88.31 82 GLN A O 1
ATOM 648 N N . ASP A 1 83 ? 10.856 -6.186 0.658 1.00 86.88 83 ASP A N 1
ATOM 649 C CA . ASP A 1 83 ? 11.814 -6.776 1.583 1.00 86.88 83 ASP A CA 1
ATOM 650 C C . ASP A 1 83 ? 12.077 -5.791 2.719 1.00 86.88 83 ASP A C 1
ATOM 652 O O . ASP A 1 83 ? 12.444 -4.650 2.470 1.00 86.88 83 ASP A O 1
ATOM 656 N N . ILE A 1 84 ? 11.903 -6.219 3.967 1.00 87.69 84 ILE A N 1
ATOM 657 C CA . ILE A 1 84 ? 11.921 -5.305 5.118 1.00 87.69 84 ILE A CA 1
ATOM 658 C C . ILE A 1 84 ? 13.263 -4.581 5.313 1.00 87.69 84 ILE A C 1
ATOM 660 O O . ILE A 1 84 ? 13.282 -3.491 5.883 1.00 87.69 84 ILE A O 1
ATOM 664 N N . ASP A 1 85 ? 14.365 -5.164 4.832 1.00 84.81 85 ASP A N 1
ATOM 665 C CA . ASP A 1 85 ? 15.714 -4.636 5.028 1.00 84.81 85 ASP A CA 1
ATOM 666 C C . ASP A 1 85 ? 16.188 -3.782 3.840 1.00 84.81 85 ASP A C 1
ATOM 668 O O . ASP A 1 85 ? 16.938 -2.824 4.028 1.00 84.81 85 ASP A O 1
ATOM 672 N N . SER A 1 86 ? 15.759 -4.113 2.618 1.00 78.19 86 SER A N 1
ATOM 673 C CA . SER A 1 86 ? 16.269 -3.508 1.376 1.00 78.19 86 SER A CA 1
ATOM 674 C C . SER A 1 86 ? 15.222 -2.776 0.528 1.00 78.19 86 SER A C 1
ATOM 676 O O . SER A 1 86 ? 15.576 -1.848 -0.201 1.00 78.19 86 SER A O 1
ATOM 678 N N . ASN A 1 87 ? 13.940 -3.141 0.621 1.00 77.62 87 ASN A N 1
ATOM 679 C CA . ASN A 1 87 ? 12.839 -2.515 -0.120 1.00 77.62 87 ASN A CA 1
ATOM 680 C C . ASN A 1 87 ? 11.495 -2.649 0.637 1.00 77.62 87 ASN A C 1
ATOM 682 O O . ASN A 1 87 ? 10.623 -3.402 0.180 1.00 77.62 87 ASN A O 1
ATOM 686 N N . PRO A 1 88 ? 11.361 -2.012 1.816 1.00 67.56 88 PRO A N 1
ATOM 687 C CA . PRO A 1 88 ? 10.258 -2.249 2.750 1.00 67.56 88 PRO A CA 1
ATOM 688 C C . PRO A 1 88 ? 8.887 -1.792 2.240 1.00 67.56 88 PRO A C 1
ATOM 690 O O . PRO A 1 88 ? 8.821 -0.804 1.471 1.00 67.56 88 PRO A O 1
#

Sequence (88 aa):
MTREDDIRDFVFQRVLGSDSQTKTIALLGIIHGKEAIMSLERA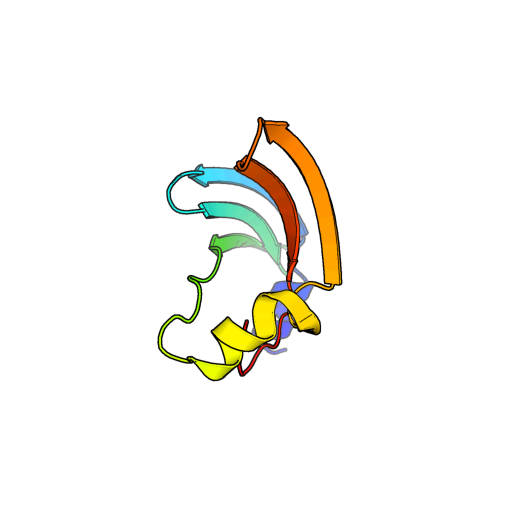AFTIDDEDLLKSLPTHGLLEVKNIDSNDIYSWNVGTIVQDIDSNP
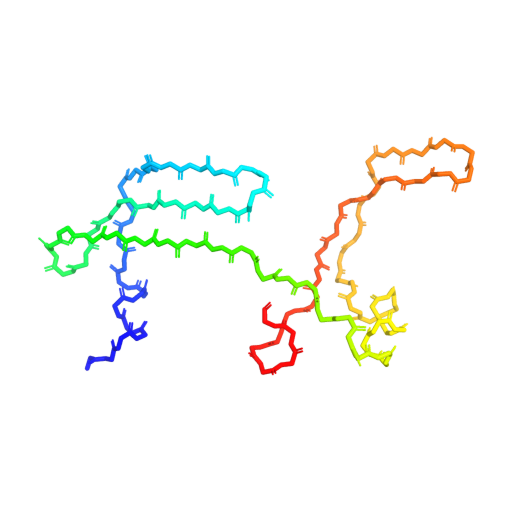
InterPro domains:
  IPR008594 Scavenger mRNA decapping enzyme DcpS/DCS2 [PF05652] (6-87)
  IPR011145 Scavenger mRNA decapping enzyme, N-terminal [G3DSA:3.30.200.40] (3-88)
  IPR011145 Scavenger mRNA decapping enzyme, N-terminal [SSF102860] (5-84)

Organism: NCBI:txid857566